Protein AF-A0A7C3GEL5-F1 (afdb_monomer_lite)

Radius of gyration: 14.55 Å; chains: 1; bounding box: 36×17×36 Å

pLDDT: mean 74.4, std 8.44, range [47.59, 85.62]

Secondary structure (DSSP, 8-state):
-HHHHHHHHHHHHHHHHHHHHHHTT--GGGTT--TTS-HHHHHHHHHHHHHHHHHHHHHHHTT-

Foldseek 3Di:
DVVLLVVLLVQLVVLLVVLVCQVVVVDVVCVPPPPVPHSVNSNVVSVVSNVVSVVVVVVVVVVD

Structure (mmCIF, N/CA/C/O backbone):
data_AF-A0A7C3GEL5-F1
#
_entry.id   AF-A0A7C3GEL5-F1
#
loop_
_atom_site.group_PDB
_atom_site.id
_atom_site.type_symbol
_atom_site.label_atom_id
_atom_site.label_alt_id
_atom_site.label_comp_id
_atom_site.label_asym_id
_atom_site.label_entity_id
_atom_site.label_seq_id
_atom_site.pdbx_PDB_ins_code
_atom_site.Cartn_x
_atom_site.Cartn_y
_atom_site.Cartn_z
_atom_site.occupancy
_atom_site.B_iso_or_equiv
_atom_site.auth_seq_id
_atom_site.auth_comp_id
_atom_site.auth_asym_id
_atom_site.auth_atom_id
_atom_site.pdbx_PDB_model_num
ATOM 1 N N . MET A 1 1 ? -7.156 0.578 20.105 1.00 58.41 1 MET A N 1
ATOM 2 C CA . MET A 1 1 ? -7.831 0.268 18.822 1.00 58.41 1 MET A CA 1
ATOM 3 C C . MET A 1 1 ? -7.536 1.277 17.709 1.00 58.41 1 MET A C 1
ATOM 5 O O . MET A 1 1 ? -7.304 0.835 16.597 1.00 58.41 1 MET A O 1
ATOM 9 N N . GLY A 1 2 ? -7.431 2.590 17.970 1.00 65.00 2 GLY A N 1
ATOM 10 C CA . GLY A 1 2 ? -7.072 3.574 16.925 1.00 65.00 2 GLY A CA 1
ATOM 11 C C . GLY A 1 2 ? -5.698 3.366 16.261 1.00 65.00 2 GLY A C 1
ATOM 12 O O . GLY A 1 2 ? -5.551 3.617 15.073 1.00 65.00 2 GLY A O 1
ATOM 13 N N . ILE A 1 3 ? -4.718 2.823 16.991 1.00 74.81 3 ILE A N 1
ATOM 14 C CA . ILE A 1 3 ? -3.379 2.507 16.457 1.00 74.81 3 ILE A CA 1
ATOM 15 C C . ILE A 1 3 ? -3.423 1.433 15.357 1.00 74.81 3 ILE A C 1
ATOM 17 O O . ILE A 1 3 ? -2.685 1.542 14.387 1.00 74.81 3 ILE A O 1
ATOM 21 N N . LEU A 1 4 ? -4.311 0.435 15.457 1.00 68.25 4 LEU A N 1
ATOM 22 C CA . LEU A 1 4 ? -4.451 -0.610 14.433 1.00 68.25 4 LEU A CA 1
ATOM 23 C C . LEU A 1 4 ? -5.007 -0.041 13.124 1.00 68.25 4 LEU A C 1
ATOM 25 O O 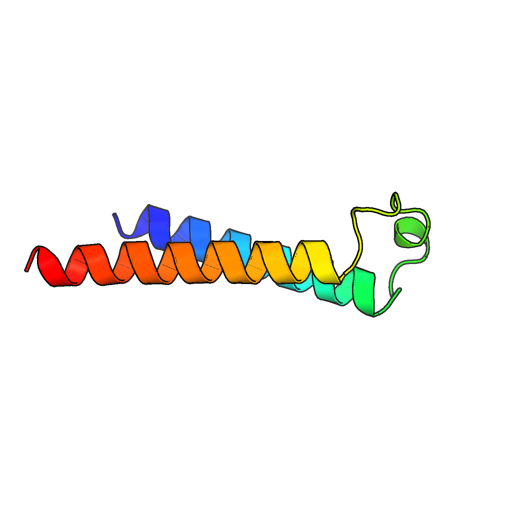. LEU A 1 4 ? -4.448 -0.314 12.067 1.00 68.25 4 LEU A O 1
ATOM 29 N N . ALA A 1 5 ? -6.045 0.798 13.198 1.00 70.94 5 ALA A N 1
ATOM 30 C CA . ALA A 1 5 ? -6.566 1.509 12.030 1.00 70.94 5 ALA A CA 1
ATOM 31 C C . ALA A 1 5 ? -5.500 2.439 11.424 1.00 70.94 5 ALA A C 1
ATOM 33 O O . ALA A 1 5 ? -5.320 2.492 10.212 1.00 70.94 5 ALA A O 1
ATOM 34 N N . TRP A 1 6 ? -4.716 3.118 12.260 1.00 77.62 6 TRP A N 1
ATOM 35 C CA . TRP A 1 6 ? -3.646 3.989 11.781 1.00 77.62 6 TRP A CA 1
ATOM 36 C C . TRP A 1 6 ? -2.540 3.212 11.045 1.00 77.62 6 TRP A C 1
ATOM 38 O O . TRP A 1 6 ? -2.143 3.592 9.945 1.00 77.62 6 TRP A O 1
ATOM 48 N N . ILE A 1 7 ? -2.100 2.075 11.596 1.00 82.12 7 ILE A N 1
ATOM 49 C CA . ILE A 1 7 ? -1.095 1.199 10.972 1.00 82.12 7 ILE A CA 1
ATOM 50 C C . ILE A 1 7 ? -1.628 0.595 9.666 1.00 82.12 7 ILE A C 1
ATOM 52 O O . ILE A 1 7 ? -0.928 0.629 8.656 1.00 82.12 7 ILE A O 1
ATOM 56 N N . LEU A 1 8 ? -2.865 0.086 9.658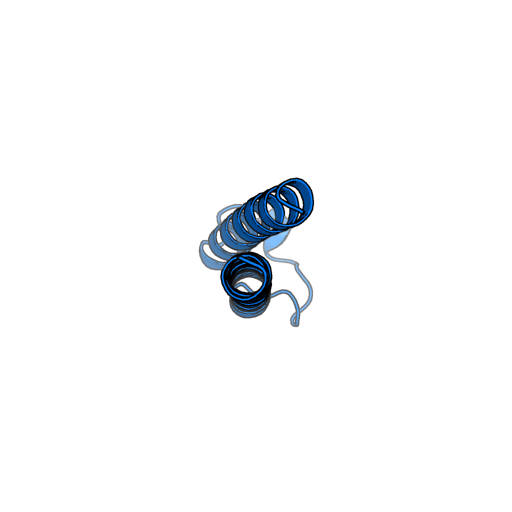 1.00 79.62 8 LEU A N 1
ATOM 57 C CA . LEU A 1 8 ? -3.506 -0.473 8.461 1.00 79.62 8 LEU A CA 1
ATOM 58 C C . LEU A 1 8 ? -3.673 0.583 7.363 1.00 79.62 8 LEU A C 1
ATOM 60 O O . LEU A 1 8 ? -3.418 0.291 6.198 1.00 79.62 8 LEU A O 1
ATOM 64 N N . GLY A 1 9 ? -4.030 1.816 7.729 1.00 79.44 9 GLY A N 1
ATOM 65 C CA . GLY A 1 9 ? -4.118 2.945 6.805 1.00 79.44 9 GLY A CA 1
ATOM 66 C C . GLY A 1 9 ? -2.765 3.329 6.200 1.00 79.44 9 GLY A C 1
ATOM 67 O O . GLY A 1 9 ? -2.654 3.446 4.979 1.00 79.44 9 GLY A O 1
ATOM 68 N N . CYS A 1 10 ? -1.716 3.466 7.019 1.00 84.50 10 CYS A N 1
ATOM 69 C CA . CYS A 1 10 ? -0.362 3.737 6.523 1.00 84.50 10 CYS A CA 1
ATOM 70 C C . CYS A 1 10 ? 0.153 2.618 5.609 1.00 84.50 10 CYS A C 1
ATOM 72 O O . CYS A 1 10 ? 0.734 2.902 4.561 1.00 84.50 10 CYS A O 1
ATOM 74 N N . LEU A 1 11 ? -0.087 1.356 5.972 1.00 83.94 11 LEU A N 1
ATOM 75 C CA . LEU A 1 11 ? 0.329 0.207 5.173 1.00 83.94 11 LEU A CA 1
ATOM 76 C C . LEU A 1 11 ? -0.443 0.133 3.847 1.00 83.94 11 LEU A C 1
ATOM 78 O O . LEU A 1 11 ? 0.164 -0.122 2.811 1.00 83.94 11 LEU A O 1
ATOM 82 N N . ALA A 1 12 ? -1.748 0.428 3.854 1.00 82.62 12 ALA A N 1
ATOM 83 C CA . ALA A 1 12 ? -2.565 0.528 2.644 1.00 82.62 12 ALA A CA 1
ATOM 84 C C . ALA A 1 12 ? -2.043 1.618 1.696 1.00 82.62 12 ALA A C 1
ATOM 86 O O . ALA A 1 12 ? -1.925 1.383 0.495 1.00 82.62 12 ALA A O 1
ATOM 87 N N . GLY A 1 13 ? -1.683 2.787 2.236 1.00 81.25 13 GLY A N 1
ATOM 88 C CA . GLY A 1 13 ? -1.115 3.894 1.466 1.00 81.25 13 GLY A CA 1
ATOM 89 C C . GLY A 1 13 ? 0.225 3.536 0.821 1.00 81.25 13 GLY A C 1
ATOM 90 O O . GLY A 1 13 ? 0.386 3.703 -0.386 1.00 81.25 13 GLY A O 1
ATOM 91 N N . LEU A 1 14 ? 1.159 2.971 1.594 1.00 85.62 14 LEU A N 1
ATOM 92 C CA . LEU A 1 14 ? 2.443 2.471 1.076 1.00 85.62 14 LEU A CA 1
ATOM 93 C C . LEU A 1 14 ? 2.240 1.401 -0.006 1.00 85.62 14 LEU A C 1
ATOM 95 O O . LEU A 1 14 ? 2.963 1.375 -1.002 1.00 85.62 14 LEU A O 1
ATOM 99 N N . CYS A 1 15 ? 1.219 0.561 0.160 1.00 83.25 15 CYS A N 1
ATOM 100 C CA . CYS A 1 15 ? 0.868 -0.473 -0.800 1.00 83.25 15 CYS A CA 1
ATOM 101 C C . CYS A 1 15 ? 0.295 0.098 -2.107 1.00 83.25 15 CYS A C 1
ATOM 103 O O . CYS A 1 15 ? 0.721 -0.280 -3.200 1.00 83.25 15 CYS A O 1
ATOM 105 N N . GLY A 1 16 ? -0.577 1.100 -2.016 1.00 80.44 16 GLY A N 1
ATOM 106 C CA . GLY A 1 16 ? -1.063 1.834 -3.183 1.00 80.44 16 GLY A CA 1
ATOM 107 C C . GLY A 1 16 ? 0.063 2.523 -3.958 1.00 80.44 16 GLY A C 1
ATOM 108 O O . GLY A 1 16 ? 0.114 2.412 -5.180 1.00 80.44 16 GLY A O 1
ATOM 109 N N . ILE A 1 17 ? 1.003 3.176 -3.262 1.00 83.00 17 ILE A N 1
ATOM 110 C CA . ILE A 1 17 ? 2.143 3.865 -3.894 1.00 83.00 17 ILE A CA 1
ATOM 111 C C . ILE A 1 17 ? 2.993 2.877 -4.697 1.00 83.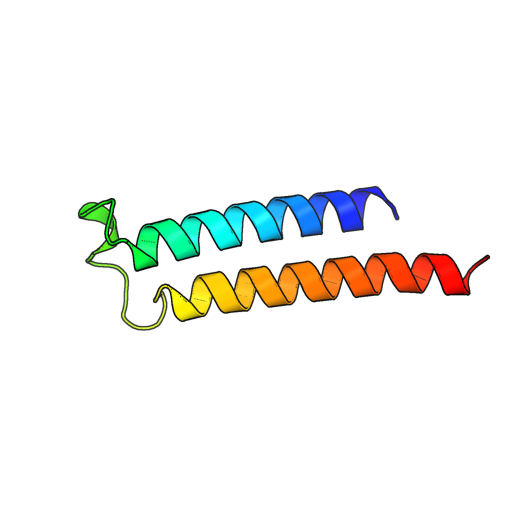00 17 ILE A C 1
ATOM 113 O O . ILE A 1 17 ? 3.282 3.132 -5.862 1.00 83.00 17 ILE A O 1
ATOM 117 N N . MET A 1 18 ? 3.343 1.727 -4.118 1.00 79.88 18 MET A N 1
ATOM 118 C CA . MET A 1 18 ? 4.108 0.696 -4.827 1.00 79.88 18 MET A CA 1
ATOM 119 C C . MET A 1 18 ? 3.343 0.126 -6.028 1.00 79.88 18 MET A C 1
ATOM 121 O O . MET A 1 18 ? 3.942 -0.089 -7.077 1.00 79.88 18 MET A O 1
ATOM 125 N N . GLY A 1 19 ? 2.021 -0.046 -5.933 1.00 77.75 19 GLY A N 1
ATOM 126 C CA . GLY A 1 19 ? 1.211 -0.467 -7.079 1.00 77.75 19 GLY A CA 1
ATOM 127 C C . GLY A 1 19 ? 1.178 0.560 -8.211 1.00 77.75 19 GLY A C 1
ATOM 128 O O . GLY A 1 19 ? 1.258 0.172 -9.372 1.00 77.75 19 GLY A O 1
ATOM 129 N N . ILE A 1 20 ? 1.138 1.859 -7.895 1.00 77.88 20 ILE A N 1
ATOM 130 C CA . ILE A 1 20 ? 1.24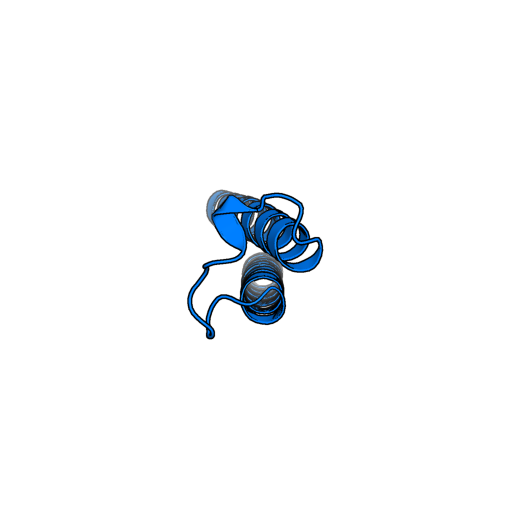3 2.946 -8.884 1.00 77.88 20 ILE A CA 1
ATOM 131 C C . ILE A 1 20 ? 2.639 2.966 -9.523 1.00 77.88 20 ILE A C 1
ATOM 133 O O . ILE A 1 20 ? 2.753 3.109 -10.738 1.00 77.88 20 ILE A O 1
ATOM 137 N N . VAL A 1 21 ? 3.704 2.799 -8.733 1.00 81.19 21 VAL A N 1
ATOM 138 C CA . VAL A 1 21 ? 5.092 2.760 -9.231 1.00 81.19 21 VAL A CA 1
ATOM 139 C C . VAL A 1 21 ? 5.292 1.592 -10.198 1.00 81.19 21 VAL A C 1
ATOM 141 O O . VAL A 1 21 ? 5.828 1.791 -11.285 1.00 81.19 21 VAL A O 1
ATOM 144 N N . VAL A 1 22 ? 4.786 0.405 -9.850 1.00 78.06 22 VAL A N 1
ATOM 145 C CA . VAL A 1 22 ? 4.806 -0.771 -10.736 1.00 78.06 22 VAL A CA 1
ATOM 146 C C . VAL A 1 22 ? 3.919 -0.551 -11.968 1.00 78.06 22 VAL A C 1
ATOM 148 O O . VAL A 1 22 ? 4.307 -0.926 -13.065 1.00 78.06 22 VAL A O 1
ATOM 151 N N . ALA A 1 23 ? 2.751 0.090 -11.831 1.00 74.06 23 ALA A N 1
ATOM 152 C CA . ALA A 1 23 ? 1.851 0.362 -12.963 1.00 74.06 23 ALA A CA 1
ATOM 153 C C . ALA A 1 23 ? 2.449 1.328 -13.987 1.00 74.06 23 ALA A C 1
ATOM 155 O O . ALA A 1 23 ? 2.153 1.246 -15.176 1.00 74.06 23 ALA A O 1
ATOM 156 N N . THR A 1 24 ? 3.231 2.285 -13.499 1.00 79.94 24 THR A N 1
ATOM 157 C CA . THR A 1 24 ? 3.831 3.340 -14.314 1.00 79.94 24 THR A CA 1
ATOM 158 C C . THR A 1 24 ? 5.204 2.955 -14.852 1.00 79.94 24 THR A C 1
ATOM 160 O O . THR A 1 24 ? 5.790 3.754 -15.576 1.00 79.94 24 THR A O 1
ATOM 163 N N . ASP A 1 25 ? 5.713 1.766 -14.495 1.00 72.56 25 ASP A N 1
ATOM 164 C CA . ASP A 1 25 ? 7.059 1.278 -14.833 1.00 72.56 25 ASP A CA 1
ATOM 165 C C . ASP A 1 25 ? 8.137 2.361 -14.613 1.00 72.56 25 ASP A C 1
ATOM 167 O O . ASP A 1 25 ? 9.108 2.517 -15.353 1.00 72.56 25 ASP A O 1
ATOM 171 N N . THR A 1 26 ? 7.924 3.191 -13.585 1.00 71.94 26 THR A N 1
ATOM 172 C CA . THR A 1 26 ? 8.715 4.410 -13.346 1.00 71.94 26 THR A CA 1
ATOM 173 C C . THR A 1 26 ? 10.134 4.101 -12.894 1.00 71.94 26 THR A C 1
ATOM 175 O O . THR A 1 26 ? 11.011 4.962 -12.955 1.00 71.94 26 THR A O 1
ATOM 178 N N . ILE A 1 27 ? 10.369 2.871 -12.441 1.00 7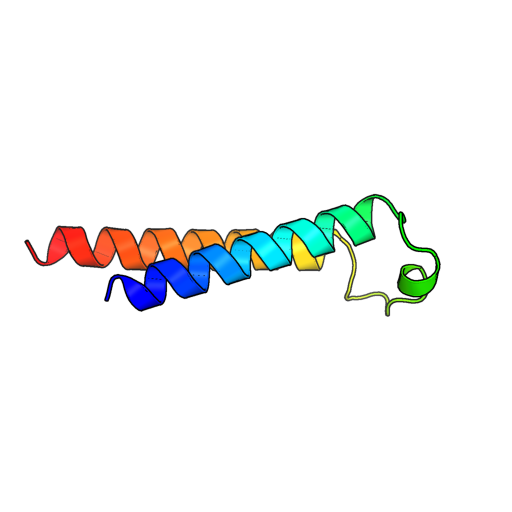0.31 27 ILE A N 1
ATOM 179 C CA . ILE A 1 27 ? 11.657 2.384 -11.976 1.00 70.31 27 ILE A CA 1
ATOM 180 C C . ILE A 1 27 ? 11.974 1.122 -12.774 1.00 70.31 27 ILE A C 1
ATOM 182 O O . ILE A 1 27 ? 11.444 0.059 -12.476 1.00 70.31 27 ILE A O 1
ATOM 186 N N . SER A 1 28 ? 12.897 1.208 -13.735 1.00 66.62 28 SER A N 1
ATOM 187 C CA . SER A 1 28 ? 13.288 0.057 -14.568 1.00 66.62 28 SER A CA 1
ATOM 188 C C . SER A 1 28 ? 13.886 -1.110 -13.770 1.00 66.62 28 SER A C 1
ATOM 190 O O . SER A 1 28 ? 13.894 -2.237 -14.247 1.00 66.62 28 SER A O 1
ATOM 192 N N . ALA A 1 29 ? 14.351 -0.874 -12.537 1.00 68.44 29 ALA A N 1
ATOM 193 C CA . ALA A 1 29 ? 14.764 -1.943 -11.623 1.00 68.44 29 ALA A CA 1
ATOM 194 C C . ALA A 1 29 ? 13.585 -2.788 -11.100 1.00 68.44 29 ALA A C 1
ATOM 196 O O . ALA A 1 29 ? 13.801 -3.889 -10.603 1.00 68.44 29 ALA A O 1
ATOM 197 N N . LEU A 1 30 ? 12.351 -2.280 -11.200 1.00 62.75 30 LEU A N 1
ATOM 198 C CA . LEU A 1 30 ? 11.126 -3.002 -10.861 1.00 62.75 30 LEU A CA 1
ATOM 199 C C . LEU A 1 30 ? 10.471 -3.677 -12.082 1.00 62.75 30 LEU A C 1
ATOM 201 O O . LEU A 1 30 ? 9.524 -4.437 -11.905 1.00 62.75 30 LEU A O 1
ATOM 205 N N . ALA A 1 31 ? 10.984 -3.456 -13.297 1.00 62.28 31 ALA A N 1
ATOM 206 C CA . ALA A 1 31 ? 10.465 -4.082 -14.516 1.00 62.28 31 ALA A CA 1
ATOM 207 C C . ALA A 1 31 ? 10.679 -5.610 -14.540 1.00 62.28 31 ALA A C 1
ATOM 209 O O . ALA A 1 31 ? 9.924 -6.336 -15.180 1.00 62.28 31 ALA A O 1
ATOM 210 N N . ASP A 1 32 ? 11.685 -6.104 -13.807 1.00 67.44 32 ASP A N 1
ATOM 211 C CA . ASP A 1 32 ? 12.013 -7.534 -13.689 1.00 67.44 32 ASP A CA 1
ATOM 212 C C . ASP A 1 32 ? 11.250 -8.234 -12.542 1.00 67.44 32 ASP A C 1
ATOM 214 O O . ASP A 1 32 ? 11.581 -9.350 -12.139 1.00 67.44 32 ASP A O 1
ATOM 218 N N . LEU A 1 33 ? 10.233 -7.584 -11.957 1.00 66.38 33 LEU A N 1
ATOM 219 C CA . LEU A 1 33 ? 9.447 -8.206 -10.891 1.00 66.38 33 LEU A CA 1
ATOM 220 C C . LEU A 1 33 ? 8.760 -9.489 -11.396 1.00 66.38 33 LEU A C 1
ATOM 222 O O . LEU A 1 33 ? 8.231 -9.530 -12.510 1.00 66.38 33 LEU A O 1
ATOM 226 N N . PRO A 1 34 ? 8.707 -10.546 -10.563 1.00 65.00 34 PRO A N 1
ATOM 227 C CA . PRO A 1 34 ? 8.094 -11.806 -10.948 1.00 65.00 34 PRO A CA 1
ATOM 228 C C . PRO A 1 34 ? 6.625 -11.592 -11.331 1.00 65.00 34 PRO A C 1
ATOM 230 O O . PRO A 1 34 ? 5.901 -10.867 -10.652 1.00 65.00 34 PRO A O 1
ATOM 233 N N . SER A 1 35 ? 6.174 -12.291 -12.379 1.00 63.19 35 SER A N 1
ATOM 234 C CA . SER A 1 35 ? 4.834 -12.198 -12.992 1.00 63.19 35 SER A CA 1
ATOM 235 C C . SER A 1 35 ? 3.616 -12.077 -12.040 1.00 63.19 35 SER A C 1
ATOM 237 O O . SER A 1 35 ? 2.654 -11.415 -12.425 1.00 63.19 35 SER A O 1
ATOM 239 N N . PRO A 1 36 ? 3.590 -12.633 -10.806 1.00 66.38 36 PRO A N 1
ATOM 240 C CA . PRO A 1 36 ? 2.498 -12.362 -9.860 1.00 66.38 36 PRO A CA 1
ATOM 241 C C . PRO A 1 36 ? 2.537 -10.984 -9.167 1.00 66.38 36 PRO A C 1
ATOM 243 O O . PRO A 1 36 ? 1.490 -10.510 -8.732 1.00 66.38 36 PRO A O 1
ATOM 246 N N . MET A 1 37 ? 3.688 -10.312 -9.055 1.00 64.69 37 MET A N 1
ATOM 247 C CA . MET A 1 37 ? 3.814 -8.978 -8.442 1.00 64.69 37 MET A CA 1
ATOM 248 C C . MET A 1 37 ? 3.534 -7.853 -9.447 1.00 64.69 37 MET A C 1
ATOM 250 O O . MET A 1 37 ? 4.307 -6.912 -9.608 1.00 64.69 37 MET A O 1
ATOM 254 N N . THR A 1 38 ? 2.402 -7.939 -10.132 1.00 73.69 38 THR A N 1
ATOM 255 C CA . THR A 1 38 ? 1.947 -6.875 -11.032 1.00 73.69 38 THR A CA 1
ATOM 256 C C . THR A 1 38 ? 1.325 -5.721 -10.251 1.00 73.69 38 THR A C 1
ATOM 258 O O . THR A 1 38 ? 0.929 -5.860 -9.090 1.00 73.69 38 THR A O 1
ATOM 261 N N . ALA A 1 39 ? 1.170 -4.572 -10.907 1.00 74.69 39 ALA A N 1
ATOM 262 C CA . ALA A 1 39 ? 0.458 -3.416 -10.365 1.00 74.69 39 ALA A CA 1
ATOM 263 C C . ALA A 1 39 ? -0.903 -3.785 -9.756 1.00 74.69 39 ALA A C 1
ATOM 265 O O . ALA A 1 39 ? -1.280 -3.301 -8.690 1.00 74.69 39 ALA A O 1
ATOM 266 N N . MET A 1 40 ? -1.617 -4.699 -10.414 1.00 75.62 40 MET A N 1
ATOM 267 C CA . MET A 1 40 ? -2.938 -5.156 -10.002 1.00 75.62 40 MET A CA 1
ATOM 268 C C . MET A 1 40 ? -2.904 -5.891 -8.655 1.00 75.62 40 MET A C 1
ATOM 270 O O . MET A 1 40 ? -3.816 -5.714 -7.851 1.00 75.62 40 MET A O 1
ATOM 274 N N . PHE A 1 41 ? -1.837 -6.641 -8.359 1.00 79.44 41 PHE A N 1
ATOM 275 C CA . PHE A 1 41 ? -1.639 -7.284 -7.058 1.00 79.44 41 PHE A CA 1
ATOM 276 C C . PHE A 1 41 ? -1.453 -6.250 -5.941 1.00 79.44 41 PHE A C 1
ATOM 278 O O . PHE A 1 41 ? -2.174 -6.290 -4.944 1.00 79.44 41 PHE A O 1
ATOM 285 N N . TRP A 1 42 ? -0.549 -5.284 -6.127 1.00 76.62 42 TRP A N 1
ATOM 286 C CA . TRP A 1 42 ? -0.287 -4.240 -5.129 1.00 76.62 42 TRP A CA 1
ATOM 287 C C . TRP A 1 42 ? -1.498 -3.326 -4.904 1.00 76.62 42 TRP A C 1
ATOM 289 O O . TRP A 1 42 ? -1.819 -3.007 -3.761 1.00 76.62 42 TRP A O 1
ATOM 299 N N . LEU A 1 43 ? -2.228 -2.958 -5.962 1.00 77.69 43 LEU A N 1
ATOM 300 C CA . LEU A 1 43 ? -3.455 -2.172 -5.803 1.00 77.69 43 LEU A CA 1
ATOM 301 C C . LEU A 1 43 ? -4.561 -2.966 -5.105 1.00 77.69 43 LEU A C 1
ATOM 303 O O . LEU A 1 43 ? -5.228 -2.424 -4.226 1.00 77.69 43 LEU A O 1
ATOM 307 N N . THR A 1 44 ? -4.726 -4.251 -5.431 1.00 82.75 44 THR A N 1
ATOM 308 C CA . THR A 1 44 ? -5.714 -5.106 -4.753 1.00 82.75 44 THR A CA 1
ATOM 309 C C . THR A 1 44 ? -5.376 -5.268 -3.272 1.00 82.75 44 THR A C 1
ATOM 311 O O . THR A 1 44 ? -6.266 -5.171 -2.430 1.00 82.75 44 THR A O 1
ATOM 314 N N . LEU A 1 45 ? -4.096 -5.449 -2.929 1.00 81.69 45 LEU A N 1
ATOM 315 C CA . LEU A 1 45 ? -3.636 -5.569 -1.544 1.00 81.69 45 LEU A CA 1
ATOM 316 C C . LEU A 1 45 ? -3.828 -4.251 -0.772 1.00 81.69 45 LEU A C 1
ATOM 318 O O . LEU A 1 45 ? -4.305 -4.273 0.363 1.00 81.69 45 LEU A O 1
ATOM 322 N N . GLY A 1 46 ? -3.574 -3.101 -1.406 1.00 82.62 46 GLY A N 1
ATOM 323 C CA . GLY A 1 46 ? -3.881 -1.781 -0.847 1.00 82.62 46 GLY A CA 1
ATOM 324 C C . GLY A 1 46 ? -5.376 -1.580 -0.573 1.00 82.62 46 GLY A C 1
ATOM 325 O O . GLY A 1 46 ? -5.745 -1.136 0.514 1.00 82.62 46 GLY A O 1
ATOM 326 N N . VAL A 1 47 ? -6.247 -1.971 -1.509 1.00 82.94 47 VAL A N 1
ATOM 327 C CA . VAL A 1 47 ? -7.710 -1.932 -1.331 1.00 82.94 47 VAL A CA 1
ATOM 328 C C . VAL A 1 47 ? -8.148 -2.840 -0.182 1.00 82.94 47 VAL A C 1
ATOM 330 O O . VAL A 1 47 ? -8.936 -2.414 0.660 1.00 82.94 47 VAL A O 1
ATOM 333 N N . LEU A 1 48 ? -7.604 -4.057 -0.091 1.00 85.25 48 LEU A N 1
ATOM 334 C CA . LEU A 1 48 ? -7.918 -5.000 0.987 1.00 85.25 48 LEU A CA 1
ATOM 335 C C . LEU A 1 48 ? -7.544 -4.441 2.368 1.00 85.25 48 LEU A C 1
ATOM 337 O O . LEU A 1 48 ? -8.332 -4.533 3.309 1.00 85.25 48 LEU A O 1
ATOM 341 N N . LEU A 1 49 ? -6.363 -3.824 2.484 1.00 81.88 49 LEU A N 1
ATOM 342 C CA . LEU A 1 49 ? -5.913 -3.166 3.714 1.00 81.88 49 LEU A CA 1
ATOM 343 C C . LEU A 1 49 ? -6.815 -1.979 4.081 1.00 81.88 49 LEU A C 1
ATOM 345 O O . LEU A 1 49 ? -7.116 -1.775 5.257 1.00 81.88 49 LEU A O 1
ATOM 349 N N . MET A 1 50 ? -7.295 -1.230 3.086 1.00 79.44 50 MET A N 1
ATOM 350 C CA . MET A 1 50 ? -8.214 -0.106 3.282 1.00 79.44 50 MET A CA 1
ATOM 351 C C . MET A 1 50 ? -9.600 -0.580 3.751 1.00 79.44 50 MET A C 1
ATOM 353 O O . MET A 1 50 ? -10.140 -0.034 4.711 1.00 79.44 50 MET A O 1
ATOM 357 N N . LEU A 1 51 ? -10.123 -1.669 3.176 1.00 82.31 51 LEU A N 1
ATOM 358 C CA . LEU A 1 51 ? -11.334 -2.352 3.651 1.00 82.31 51 LEU A CA 1
ATOM 359 C C . LEU A 1 51 ? -11.182 -2.873 5.085 1.00 82.31 51 LEU A C 1
ATOM 361 O O . LEU A 1 51 ? -12.083 -2.682 5.898 1.00 82.31 51 LEU A O 1
ATOM 365 N N . GLY A 1 52 ? -10.037 -3.469 5.427 1.00 80.31 52 GLY A N 1
ATOM 366 C CA . GLY A 1 52 ? -9.734 -3.878 6.802 1.00 80.31 52 GLY A CA 1
ATOM 367 C C . GLY A 1 52 ? -9.708 -2.692 7.772 1.00 80.31 52 GLY A C 1
ATOM 368 O O . GLY A 1 52 ? -10.183 -2.795 8.901 1.00 80.31 52 GLY A O 1
ATOM 369 N N . CYS A 1 53 ? -9.225 -1.539 7.310 1.00 79.69 53 CYS A N 1
ATOM 370 C CA . CYS A 1 53 ? -9.236 -0.292 8.064 1.00 79.69 53 CYS A CA 1
ATOM 371 C C . CYS A 1 53 ? -10.670 0.213 8.318 1.00 79.69 53 CYS A C 1
ATOM 373 O O . CYS A 1 53 ? -11.015 0.559 9.447 1.00 79.69 53 CYS A O 1
ATOM 375 N N . ILE A 1 54 ? -11.534 0.177 7.296 1.00 79.44 54 ILE A N 1
ATOM 376 C CA . ILE A 1 54 ? -12.962 0.521 7.410 1.00 79.44 54 ILE A CA 1
ATOM 377 C C . ILE A 1 54 ? -13.693 -0.451 8.346 1.00 79.44 54 ILE A C 1
ATOM 379 O O . ILE A 1 54 ? -14.517 -0.019 9.149 1.00 79.44 54 ILE A O 1
ATOM 383 N N . ALA A 1 55 ? -13.391 -1.749 8.286 1.00 80.88 55 ALA A N 1
ATOM 384 C CA . ALA A 1 55 ? -13.961 -2.741 9.197 1.00 80.88 55 ALA A CA 1
ATOM 385 C C . ALA A 1 55 ? -13.550 -2.468 10.655 1.00 80.88 55 ALA A C 1
ATOM 387 O O . ALA A 1 55 ? -14.402 -2.442 11.539 1.00 80.88 55 ALA A O 1
ATOM 388 N N . ALA A 1 56 ? -12.269 -2.169 10.900 1.00 77.75 56 ALA A N 1
ATOM 389 C CA . ALA A 1 56 ? -11.771 -1.809 12.229 1.00 77.75 56 ALA A CA 1
ATOM 390 C C . ALA A 1 56 ? -12.389 -0.505 12.770 1.00 77.75 56 ALA A C 1
ATOM 392 O O . ALA A 1 56 ? -12.582 -0.373 13.979 1.00 77.75 56 ALA A O 1
ATOM 393 N N . LEU A 1 57 ? -12.701 0.451 11.888 1.00 75.00 57 LEU A N 1
ATOM 394 C CA . LEU A 1 57 ? -13.419 1.676 12.242 1.00 75.00 57 LEU A CA 1
ATOM 395 C C . LEU A 1 57 ? -14.895 1.403 12.565 1.00 75.00 57 LEU A C 1
ATOM 397 O O . LEU A 1 57 ? -15.375 1.911 13.570 1.00 75.00 57 LEU A O 1
ATOM 401 N N . ASN A 1 58 ? -15.601 0.585 11.779 1.00 78.00 58 ASN A N 1
ATOM 402 C CA . ASN A 1 58 ? -17.007 0.249 12.052 1.00 78.00 58 ASN A CA 1
ATOM 403 C C . ASN A 1 58 ? -17.179 -0.571 13.337 1.00 78.00 58 ASN A C 1
ATOM 405 O O . ASN A 1 58 ? -18.071 -0.270 14.122 1.00 78.00 58 ASN A O 1
ATOM 409 N N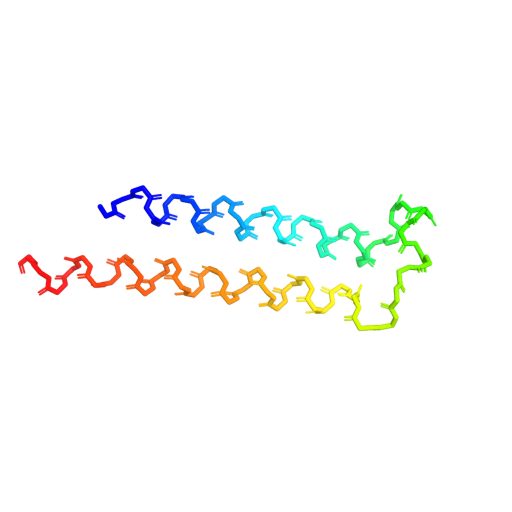 . SER A 1 59 ? -16.272 -1.510 13.635 1.00 71.25 59 SER A N 1
ATOM 410 C CA . SER A 1 59 ? -16.309 -2.232 14.917 1.00 71.25 59 SER A CA 1
ATOM 411 C C . SER A 1 59 ? -16.144 -1.323 16.142 1.00 71.25 59 SER A C 1
ATOM 413 O O . SER A 1 59 ? -16.468 -1.743 17.247 1.00 71.25 59 SER A O 1
ATOM 415 N N . ARG A 1 60 ? -15.656 -0.082 15.984 1.00 63.41 60 ARG A N 1
ATOM 416 C CA . ARG A 1 60 ? -15.677 0.929 17.055 1.00 63.41 60 ARG A CA 1
ATOM 417 C C . ARG A 1 60 ? -17.092 1.467 17.280 1.00 63.41 60 ARG A C 1
ATOM 419 O O . ARG A 1 60 ? -17.484 1.634 18.428 1.00 63.41 60 ARG A O 1
ATOM 426 N N . SER A 1 61 ? -17.828 1.734 16.203 1.00 60.22 61 SER A N 1
ATOM 427 C CA . SER A 1 61 ? -19.169 2.329 16.233 1.00 60.22 61 SER A CA 1
ATOM 428 C C . SER A 1 61 ? -20.222 1.414 16.858 1.00 60.22 61 SER A C 1
ATOM 430 O O . SER A 1 61 ? -21.189 1.910 17.414 1.00 60.22 61 SER A O 1
ATOM 432 N N . GLU A 1 62 ? -20.040 0.094 16.787 1.00 58.56 62 GLU A N 1
ATOM 433 C CA . GLU A 1 62 ? -20.946 -0.886 17.410 1.00 58.56 62 GLU A CA 1
ATOM 434 C C . GLU A 1 62 ? -20.712 -1.062 18.922 1.00 58.56 62 GLU A C 1
ATOM 436 O O . GLU A 1 62 ? -21.549 -1.641 19.609 1.00 58.56 62 GLU A O 1
ATOM 441 N N . THR A 1 63 ? -19.576 -0.585 19.447 1.00 55.41 63 THR A N 1
ATOM 442 C CA . THR A 1 63 ? -19.240 -0.652 20.884 1.00 55.41 63 THR A CA 1
ATOM 443 C C . THR A 1 63 ? -19.555 0.629 21.666 1.00 55.41 63 THR A C 1
ATOM 445 O O . THR A 1 63 ? -19.217 0.697 22.849 1.00 55.41 63 THR A O 1
ATOM 448 N N . GLU A 1 64 ? -20.169 1.631 21.028 1.00 47.59 64 GLU A N 1
ATOM 449 C CA . GLU A 1 64 ? -20.651 2.873 21.664 1.00 47.59 64 GLU A CA 1
ATOM 450 C C . GLU A 1 64 ? -22.157 2.812 21.963 1.00 47.59 64 GLU A C 1
ATOM 452 O O . GLU A 1 64 ? -22.917 2.279 21.122 1.00 47.59 64 GLU A O 1
#

Sequence (64 aa):
MGILAWILGCLAGLCGIMGIVVATDTISALADLPSPMTAMFWLTLGVLLMLGCIAALNSRSETE